Protein AF-A0A7C9DBI2-F1 (afdb_monomer_lite)

Secondary structure (DSSP, 8-state):
--TTSS-PPPHHHHHHHHHHHHHH---HHHHHHHH---HHHHHHHHHHHHHHHHHHHHHHHSSPP-HHHHHHHHHHHHTTT-TT-TT-GGGGS---TT--GGGTT----

pLDDT: mean 76.66, std 17.48, range [33.25, 97.19]

Structure (mmCIF, N/CA/C/O backbone):
data_AF-A0A7C9DBI2-F1
#
_entry.id   AF-A0A7C9DBI2-F1
#
loop_
_atom_site.group_PDB
_atom_site.id
_atom_site.type_symbol
_atom_site.label_atom_id
_atom_site.label_alt_id
_atom_site.label_comp_id
_atom_site.label_asym_id
_atom_site.label_entity_id
_atom_site.label_seq_id
_atom_site.pdbx_PDB_ins_code
_atom_site.Cartn_x
_atom_site.Cartn_y
_atom_site.Cartn_z
_atom_site.occupancy
_atom_site.B_iso_or_equiv
_atom_site.auth_seq_id
_atom_site.auth_comp_id
_atom_site.auth_asym_id
_atom_site.auth_atom_id
_atom_site.pdbx_PDB_model_num
ATOM 1 N N . TYR A 1 1 ? 11.275 9.511 -21.381 1.00 59.81 1 TYR A N 1
ATOM 2 C CA . TYR A 1 1 ? 12.105 8.681 -22.270 1.00 59.81 1 TYR A CA 1
ATOM 3 C C . TYR A 1 1 ? 13.328 8.248 -21.479 1.00 59.81 1 TYR A C 1
ATOM 5 O O . TYR A 1 1 ? 13.733 9.009 -20.608 1.00 59.81 1 TYR A O 1
ATOM 13 N N . ASP A 1 2 ? 13.824 7.028 -21.660 1.00 71.38 2 ASP A N 1
ATOM 14 C CA . ASP A 1 2 ? 15.080 6.604 -21.027 1.00 71.38 2 ASP A CA 1
ATOM 15 C C . ASP A 1 2 ? 16.295 7.225 -21.742 1.00 71.38 2 ASP A C 1
ATOM 17 O O . ASP A 1 2 ? 16.144 7.903 -22.762 1.00 71.38 2 ASP A O 1
ATOM 21 N N . ALA A 1 3 ? 17.499 6.998 -21.209 1.00 66.12 3 ALA A N 1
ATOM 22 C CA . ALA A 1 3 ? 18.751 7.510 -21.776 1.00 66.12 3 ALA A CA 1
ATOM 23 C C . ALA A 1 3 ? 19.034 7.013 -23.213 1.00 66.12 3 ALA A C 1
ATOM 25 O O . ALA A 1 3 ? 19.950 7.511 -23.858 1.00 66.12 3 ALA A O 1
ATOM 26 N N . THR A 1 4 ? 18.245 6.060 -23.727 1.00 74.06 4 THR A N 1
ATOM 27 C CA . THR A 1 4 ? 18.339 5.524 -25.094 1.00 74.06 4 THR A CA 1
ATOM 28 C C . THR A 1 4 ? 17.246 6.054 -26.027 1.00 74.06 4 THR A C 1
ATOM 30 O O . THR A 1 4 ? 17.147 5.624 -27.174 1.00 74.06 4 THR A O 1
ATOM 33 N N . GLY A 1 5 ? 16.401 6.980 -25.560 1.00 62.44 5 GLY A N 1
ATOM 34 C CA . GLY A 1 5 ? 15.318 7.545 -26.364 1.00 62.44 5 GLY A CA 1
ATOM 35 C C . GLY A 1 5 ? 14.108 6.618 -26.525 1.00 62.44 5 GLY A C 1
ATOM 36 O O . GLY A 1 5 ? 13.221 6.914 -27.328 1.00 62.44 5 GLY A O 1
ATOM 37 N N . LYS A 1 6 ? 14.001 5.530 -25.747 1.00 69.69 6 LYS A N 1
ATOM 38 C CA . LYS A 1 6 ? 12.770 4.725 -25.671 1.00 69.69 6 LYS A CA 1
ATOM 39 C C . LYS A 1 6 ? 11.787 5.347 -24.686 1.00 69.69 6 LYS A C 1
ATOM 41 O O . LYS A 1 6 ? 12.175 6.014 -23.722 1.00 69.69 6 LYS A O 1
ATOM 46 N N . ARG A 1 7 ? 10.480 5.159 -24.907 1.00 71.56 7 ARG A N 1
ATOM 47 C CA . ARG A 1 7 ? 9.482 5.548 -23.899 1.00 71.56 7 ARG A CA 1
ATOM 48 C C . ARG A 1 7 ? 9.747 4.724 -22.642 1.00 71.56 7 ARG A C 1
ATOM 50 O O . ARG A 1 7 ? 9.561 3.516 -22.646 1.00 71.56 7 ARG A O 1
ATOM 57 N N . GLY A 1 8 ? 10.208 5.396 -21.591 1.00 76.19 8 GLY A N 1
ATOM 58 C CA . GLY A 1 8 ? 10.388 4.778 -20.284 1.00 76.19 8 GLY A CA 1
ATOM 59 C C . GLY A 1 8 ? 9.048 4.334 -19.695 1.00 76.19 8 GLY A C 1
ATOM 60 O O . GLY A 1 8 ? 7.983 4.734 -20.170 1.00 76.19 8 GLY A O 1
ATOM 61 N N . LEU A 1 9 ? 9.116 3.531 -18.636 1.00 82.31 9 LEU A N 1
ATOM 62 C CA . LEU A 1 9 ? 7.943 3.021 -17.926 1.00 82.31 9 LEU A CA 1
ATOM 63 C C . LEU A 1 9 ? 7.001 4.155 -17.514 1.00 82.31 9 LEU A C 1
ATOM 65 O O . LEU A 1 9 ? 7.413 5.105 -16.838 1.00 82.31 9 LEU A O 1
ATOM 69 N N . THR A 1 10 ? 5.729 4.034 -17.893 1.00 88.06 10 THR A N 1
ATOM 70 C CA . THR A 1 10 ? 4.706 5.010 -17.512 1.00 88.06 10 THR A CA 1
ATOM 71 C C . THR A 1 10 ? 4.430 4.932 -16.005 1.00 88.06 10 THR A C 1
ATOM 73 O O . THR A 1 10 ? 4.556 3.849 -15.424 1.00 88.06 10 THR A O 1
ATOM 76 N N . PRO A 1 11 ? 4.018 6.038 -15.355 1.00 87.81 11 PRO A N 1
ATOM 77 C CA . PRO A 1 11 ? 3.615 6.016 -13.946 1.00 87.81 11 PRO A CA 1
ATOM 78 C C . PRO A 1 11 ? 2.560 4.943 -13.652 1.00 87.81 11 PRO A C 1
ATOM 80 O O . PRO A 1 11 ? 2.702 4.188 -12.698 1.00 87.81 11 PRO A O 1
ATOM 83 N N . LEU A 1 12 ? 1.573 4.793 -14.543 1.00 89.31 12 LEU A N 1
ATOM 84 C CA . LEU A 1 12 ? 0.537 3.768 -14.429 1.00 89.31 12 LEU A CA 1
ATOM 85 C C . LEU A 1 12 ? 1.122 2.348 -14.386 1.00 89.31 12 LEU A C 1
ATOM 87 O O . LEU A 1 12 ? 0.728 1.553 -13.541 1.00 89.31 12 LEU A O 1
ATOM 91 N N . THR A 1 13 ? 2.097 2.034 -15.244 1.00 88.94 13 THR A N 1
ATOM 92 C CA . THR A 1 13 ? 2.722 0.697 -15.266 1.00 88.94 13 THR A CA 1
ATOM 93 C C . THR A 1 13 ? 3.469 0.412 -13.962 1.00 88.94 13 THR A C 1
ATOM 95 O O . THR A 1 13 ? 3.392 -0.695 -13.434 1.00 88.94 13 THR A O 1
ATOM 98 N N . LYS A 1 14 ? 4.140 1.426 -13.400 1.00 90.62 14 LYS A N 1
ATOM 99 C CA . LYS A 1 14 ? 4.827 1.327 -12.102 1.00 90.62 14 LYS A CA 1
ATOM 100 C C . LYS A 1 14 ? 3.845 1.060 -10.958 1.00 90.62 14 LYS A C 1
ATOM 102 O O . LYS A 1 14 ? 4.110 0.206 -10.116 1.00 90.62 14 LYS A O 1
ATOM 107 N N . CYS A 1 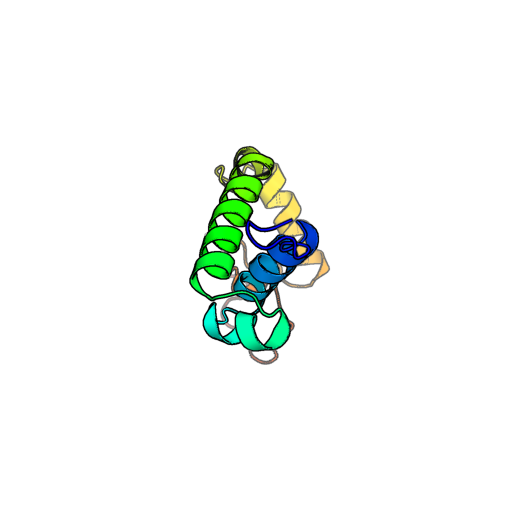15 ? 2.700 1.743 -10.960 1.00 91.94 15 CYS A N 1
ATOM 108 C CA . CYS A 1 15 ? 1.633 1.511 -9.987 1.00 91.94 15 CYS A CA 1
ATOM 109 C C . CYS A 1 15 ? 1.019 0.112 -10.135 1.00 91.94 15 CYS A C 1
ATOM 111 O O . CYS A 1 15 ? 0.854 -0.579 -9.136 1.00 91.94 15 CYS A O 1
ATOM 113 N N . ILE A 1 16 ? 0.739 -0.344 -11.361 1.00 90.06 16 ILE A N 1
ATOM 114 C CA . ILE A 1 16 ? 0.193 -1.690 -11.605 1.00 90.06 16 ILE A CA 1
ATOM 115 C C . ILE A 1 16 ? 1.168 -2.772 -11.122 1.00 90.06 16 ILE A C 1
ATOM 117 O O . ILE A 1 16 ? 0.734 -3.744 -10.506 1.00 90.06 16 ILE A O 1
ATOM 121 N N . ALA A 1 17 ? 2.472 -2.606 -11.365 1.00 90.88 17 ALA A N 1
ATOM 122 C CA . ALA A 1 17 ? 3.494 -3.523 -10.862 1.00 90.88 17 ALA A CA 1
ATOM 123 C C . ALA A 1 17 ? 3.451 -3.625 -9.330 1.00 90.88 17 ALA A C 1
ATOM 125 O O . ALA A 1 17 ? 3.328 -4.724 -8.795 1.00 90.88 17 ALA A O 1
ATOM 126 N N . ALA A 1 18 ? 3.461 -2.481 -8.639 1.00 92.50 18 ALA A N 1
ATOM 127 C CA . ALA A 1 18 ? 3.361 -2.419 -7.183 1.00 92.50 18 ALA A CA 1
ATOM 128 C C . ALA A 1 18 ? 2.081 -3.086 -6.649 1.00 92.50 18 ALA A C 1
ATOM 130 O O . ALA A 1 18 ? 2.153 -3.930 -5.758 1.00 92.50 18 ALA A O 1
ATOM 131 N N .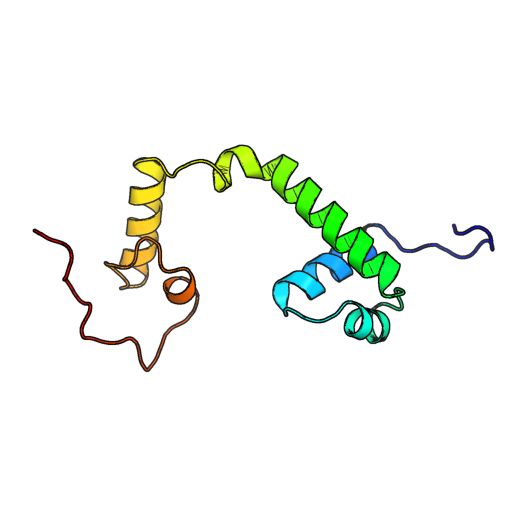 MET A 1 19 ? 0.919 -2.758 -7.223 1.00 91.06 19 MET A N 1
ATOM 132 C CA . MET A 1 19 ? -0.367 -3.326 -6.805 1.00 91.06 19 MET A CA 1
ATOM 133 C C . MET A 1 19 ? -0.409 -4.844 -6.987 1.00 91.06 19 MET A C 1
ATOM 135 O O . MET A 1 19 ? -0.908 -5.545 -6.115 1.00 91.06 19 MET A O 1
ATOM 139 N N . ARG A 1 20 ? 0.136 -5.371 -8.091 1.00 89.69 20 ARG A N 1
ATOM 140 C CA . ARG A 1 20 ? 0.186 -6.821 -8.338 1.00 89.69 20 ARG A CA 1
ATOM 141 C C . ARG A 1 20 ? 1.087 -7.551 -7.347 1.00 89.69 20 ARG A C 1
ATOM 143 O O . ARG A 1 20 ? 0.695 -8.613 -6.874 1.00 89.69 20 ARG A O 1
ATOM 150 N N . MET A 1 21 ? 2.249 -6.982 -7.014 1.00 91.25 21 MET A N 1
ATOM 151 C CA . MET A 1 21 ? 3.130 -7.547 -5.983 1.00 91.25 21 MET A CA 1
ATOM 152 C C . MET A 1 21 ? 2.414 -7.639 -4.633 1.00 91.25 21 MET A C 1
ATOM 154 O O . MET A 1 21 ? 2.478 -8.673 -3.978 1.00 91.25 21 MET A O 1
ATOM 158 N N . LEU A 1 22 ? 1.688 -6.584 -4.251 1.00 90.69 22 LEU A N 1
ATOM 159 C CA . LEU A 1 22 ? 0.967 -6.525 -2.978 1.00 90.69 22 LEU A CA 1
ATOM 160 C C . LEU A 1 22 ? -0.268 -7.436 -2.946 1.00 90.69 22 LEU A C 1
ATOM 162 O O . LEU A 1 22 ? -0.490 -8.115 -1.952 1.00 90.69 22 LEU A O 1
ATOM 166 N N . ALA A 1 23 ? -1.061 -7.469 -4.020 1.00 88.56 23 ALA A N 1
ATOM 167 C CA . ALA A 1 23 ? -2.314 -8.223 -4.063 1.00 88.56 23 ALA A CA 1
ATOM 168 C C . ALA A 1 23 ? -2.102 -9.741 -4.097 1.00 88.56 23 ALA A C 1
ATOM 170 O O . ALA A 1 23 ? -2.885 -10.483 -3.512 1.00 88.56 23 ALA A O 1
ATOM 171 N N . TYR A 1 24 ? -1.060 -10.202 -4.793 1.00 85.06 24 TYR A N 1
ATOM 172 C CA . TYR A 1 24 ? -0.825 -11.633 -5.000 1.00 85.06 24 TYR A CA 1
ATOM 173 C C . TYR A 1 24 ? 0.337 -12.191 -4.177 1.00 85.06 24 TYR A C 1
ATOM 175 O O . TYR A 1 24 ? 0.594 -13.389 -4.238 1.00 85.06 24 TYR A O 1
ATOM 183 N N . GLY A 1 25 ? 1.069 -11.345 -3.442 1.00 84.00 25 GLY A N 1
ATOM 184 C CA . GLY A 1 25 ? 2.263 -11.765 -2.702 1.00 84.00 25 GLY A CA 1
ATOM 185 C C . GLY A 1 25 ? 3.370 -12.328 -3.603 1.00 84.00 25 GLY A C 1
ATOM 186 O O . GLY A 1 25 ? 4.184 -13.131 -3.154 1.00 84.00 25 GLY A O 1
ATOM 187 N N . ILE A 1 26 ? 3.380 -11.950 -4.885 1.00 81.19 26 ILE A N 1
ATOM 188 C CA . ILE A 1 26 ? 4.329 -12.466 -5.878 1.00 81.19 26 ILE A CA 1
ATOM 189 C C . ILE A 1 26 ? 5.665 -11.729 -5.813 1.00 81.19 26 ILE A C 1
ATOM 191 O O . ILE A 1 26 ? 5.736 -10.539 -5.487 1.00 81.19 26 ILE A O 1
ATOM 195 N N . THR A 1 27 ? 6.739 -12.432 -6.169 1.00 79.56 27 THR A N 1
ATOM 196 C CA . THR A 1 27 ? 8.070 -11.832 -6.256 1.00 79.56 27 THR A CA 1
ATOM 197 C C . THR A 1 27 ? 8.142 -10.839 -7.415 1.00 79.56 27 THR A C 1
ATOM 199 O O . THR A 1 27 ? 7.396 -10.914 -8.393 1.00 79.56 27 THR A O 1
ATOM 202 N N . ALA A 1 28 ? 9.073 -9.891 -7.308 1.00 78.19 28 ALA A N 1
ATOM 203 C CA . ALA A 1 28 ? 9.307 -8.893 -8.346 1.00 78.19 28 ALA A CA 1
ATOM 204 C C . ALA A 1 28 ? 9.721 -9.531 -9.688 1.00 78.19 28 ALA A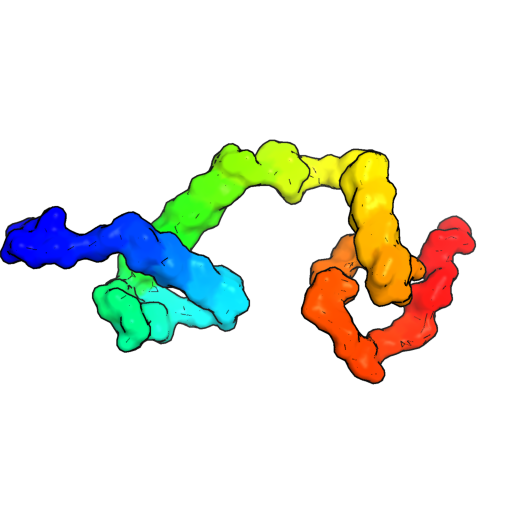 C 1
ATOM 206 O O . ALA A 1 28 ? 9.402 -8.987 -10.741 1.00 78.19 28 ALA A O 1
ATOM 207 N N . ASP A 1 29 ? 10.370 -10.699 -9.642 1.00 73.56 29 ASP A N 1
ATOM 208 C CA . ASP A 1 29 ? 10.789 -11.462 -10.822 1.00 73.56 29 ASP A CA 1
ATOM 209 C C . ASP A 1 29 ? 9.585 -11.955 -11.636 1.00 73.56 29 ASP A C 1
ATOM 211 O O . ASP A 1 29 ? 9.571 -11.838 -12.858 1.00 73.56 29 ASP A O 1
ATOM 215 N N . CYS A 1 30 ? 8.511 -12.397 -10.970 1.00 72.31 30 CYS A N 1
ATOM 216 C CA . CYS A 1 30 ? 7.270 -12.787 -11.644 1.00 72.31 30 CYS A CA 1
ATOM 217 C C . CYS A 1 30 ? 6.554 -11.598 -12.304 1.00 72.31 30 CYS A C 1
ATOM 219 O O . CYS A 1 30 ? 5.733 -11.790 -13.194 1.00 72.31 30 CYS A O 1
ATOM 221 N N . VAL A 1 31 ? 6.826 -10.362 -11.876 1.00 71.44 31 VAL A N 1
ATOM 222 C CA . VAL A 1 31 ? 6.218 -9.155 -12.461 1.00 71.44 31 VAL A CA 1
ATOM 223 C C . VAL A 1 31 ? 6.915 -8.743 -13.759 1.00 71.44 31 VAL A C 1
ATOM 225 O O . VAL A 1 31 ? 6.254 -8.183 -14.645 1.00 71.44 31 VAL A O 1
ATOM 228 N N . ASP A 1 32 ? 8.207 -9.054 -13.902 1.00 68.19 32 ASP A N 1
ATOM 229 C CA . ASP A 1 32 ? 8.980 -8.776 -15.118 1.00 68.19 32 ASP A CA 1
ATOM 230 C C . ASP A 1 32 ? 8.398 -9.509 -16.334 1.00 68.19 32 ASP A C 1
ATOM 232 O O . ASP A 1 32 ? 8.237 -8.913 -17.399 1.00 68.19 32 ASP A O 1
ATOM 236 N N . GLU A 1 33 ? 7.943 -10.753 -16.156 1.00 68.50 33 GLU A N 1
ATOM 237 C CA . GLU A 1 33 ? 7.358 -11.556 -17.239 1.00 68.50 33 GLU A CA 1
ATOM 238 C C . GLU A 1 33 ? 6.092 -10.924 -17.851 1.00 68.50 33 GLU A C 1
ATOM 240 O O . GLU A 1 33 ? 5.874 -11.015 -19.061 1.00 68.50 33 GLU A O 1
ATOM 245 N N . TYR A 1 34 ? 5.278 -10.222 -17.051 1.00 70.88 34 TYR A N 1
ATOM 246 C CA . TYR A 1 34 ? 4.016 -9.626 -17.515 1.00 70.88 34 TYR A CA 1
ATOM 247 C C . TYR A 1 34 ? 4.137 -8.161 -17.934 1.00 70.88 34 TYR A C 1
ATOM 249 O O . TYR A 1 34 ? 3.442 -7.722 -18.852 1.00 70.88 34 TYR A O 1
ATOM 257 N N . LEU A 1 35 ? 4.951 -7.374 -17.225 1.00 78.75 35 LEU A N 1
ATOM 258 C CA . LEU A 1 35 ? 5.031 -5.920 -17.407 1.00 78.75 35 LEU A CA 1
ATOM 259 C C . LEU A 1 35 ? 6.353 -5.462 -18.033 1.00 78.75 35 LEU A C 1
ATOM 261 O O . LEU A 1 35 ? 6.478 -4.274 -18.336 1.00 78.75 35 LEU A O 1
ATOM 265 N N . LYS A 1 36 ? 7.305 -6.383 -18.258 1.00 83.00 36 LYS A N 1
ATOM 266 C CA . LYS A 1 36 ? 8.664 -6.103 -18.752 1.00 83.00 36 LYS A CA 1
ATOM 267 C C . LYS A 1 36 ? 9.345 -5.021 -17.911 1.00 83.00 36 LYS A C 1
ATOM 269 O O . LYS A 1 36 ? 9.832 -4.011 -18.428 1.00 83.00 36 LYS A O 1
ATOM 274 N N . ILE A 1 37 ? 9.278 -5.203 -16.595 1.00 85.00 37 ILE A N 1
ATOM 275 C CA . ILE A 1 37 ? 9.899 -4.356 -15.581 1.00 85.00 37 ILE A CA 1
ATOM 276 C C . ILE A 1 37 ? 10.919 -5.199 -14.835 1.00 85.00 37 ILE A C 1
ATOM 278 O O . ILE A 1 37 ? 10.542 -6.110 -14.107 1.00 85.00 37 ILE A O 1
ATOM 282 N N . GLY A 1 38 ? 12.190 -4.801 -14.906 1.00 87.44 38 GLY A N 1
ATOM 283 C CA . GLY A 1 38 ? 13.235 -5.459 -14.132 1.00 87.44 38 GLY A CA 1
ATOM 284 C C . GLY A 1 38 ? 12.912 -5.457 -12.635 1.00 87.44 38 GLY A C 1
ATOM 285 O O . GLY A 1 38 ? 12.474 -4.442 -12.081 1.00 87.44 38 GLY A O 1
ATOM 286 N N . ALA A 1 39 ? 13.165 -6.585 -11.977 1.00 86.75 39 ALA A N 1
ATOM 287 C CA . ALA A 1 39 ? 12.777 -6.847 -10.593 1.00 86.75 39 ALA A CA 1
ATOM 288 C C . ALA A 1 39 ? 13.182 -5.742 -9.600 1.00 86.75 39 ALA A C 1
ATOM 290 O O . ALA A 1 39 ? 12.388 -5.338 -8.749 1.00 86.75 39 ALA A O 1
ATOM 291 N N . SER A 1 40 ? 14.383 -5.172 -9.750 1.00 88.94 40 SER A N 1
ATOM 292 C CA . SER A 1 40 ? 14.852 -4.049 -8.924 1.00 88.94 40 SER A CA 1
ATOM 293 C C . SER A 1 40 ? 13.954 -2.813 -9.049 1.00 88.94 40 SER A C 1
ATOM 295 O O . SER A 1 40 ? 13.624 -2.174 -8.052 1.00 88.94 40 SER A O 1
ATOM 297 N N . THR A 1 41 ? 13.495 -2.508 -10.265 1.00 89.00 41 THR A N 1
ATOM 298 C CA . THR A 1 41 ? 12.589 -1.387 -10.534 1.00 89.00 41 THR A CA 1
ATOM 299 C C . THR A 1 41 ? 11.180 -1.683 -10.030 1.00 89.00 41 THR A C 1
ATOM 301 O O . THR A 1 41 ? 10.555 -0.789 -9.463 1.00 89.00 41 THR A O 1
ATOM 304 N N . ALA A 1 42 ? 10.679 -2.914 -10.180 1.00 89.81 42 ALA A N 1
ATOM 305 C CA . ALA A 1 42 ? 9.381 -3.312 -9.626 1.00 89.81 42 ALA A CA 1
ATOM 306 C C . ALA A 1 42 ? 9.366 -3.175 -8.095 1.00 89.81 42 ALA A C 1
ATOM 308 O O . ALA A 1 42 ? 8.450 -2.573 -7.534 1.00 89.81 42 ALA A O 1
ATOM 309 N N . HIS A 1 43 ? 10.427 -3.632 -7.428 1.00 90.88 43 HIS A N 1
ATOM 310 C CA . HIS A 1 43 ? 10.567 -3.529 -5.979 1.00 90.88 43 HIS A CA 1
ATOM 311 C C . HIS A 1 43 ? 10.670 -2.070 -5.498 1.00 90.88 43 HIS A C 1
ATOM 313 O O . HIS A 1 43 ? 10.018 -1.684 -4.528 1.00 90.88 43 HIS A O 1
ATOM 319 N N . GLU A 1 44 ? 11.431 -1.231 -6.206 1.00 92.62 44 GLU A N 1
ATOM 320 C CA . GLU A 1 44 ? 11.497 0.217 -5.962 1.00 92.62 44 GLU A CA 1
ATOM 321 C C . GLU A 1 44 ? 10.117 0.884 -6.123 1.00 92.62 44 GLU A C 1
ATOM 323 O O . GLU A 1 44 ? 9.719 1.719 -5.307 1.00 92.62 44 GLU A O 1
ATOM 328 N N . CYS A 1 45 ? 9.363 0.504 -7.160 1.00 92.12 45 CYS A N 1
ATOM 329 C CA . CYS A 1 45 ? 8.012 1.013 -7.396 1.00 92.12 45 CYS A CA 1
ATOM 330 C C . CYS A 1 45 ? 7.055 0.594 -6.279 1.00 92.12 45 CYS A C 1
ATOM 332 O O . CYS A 1 45 ? 6.300 1.435 -5.799 1.00 92.12 45 CYS A O 1
ATOM 334 N N . MET A 1 46 ? 7.122 -0.662 -5.828 1.00 94.00 46 MET A N 1
ATOM 335 C CA . MET A 1 46 ? 6.339 -1.154 -4.695 1.00 94.00 46 MET A CA 1
ATOM 336 C C . MET A 1 46 ? 6.639 -0.364 -3.420 1.00 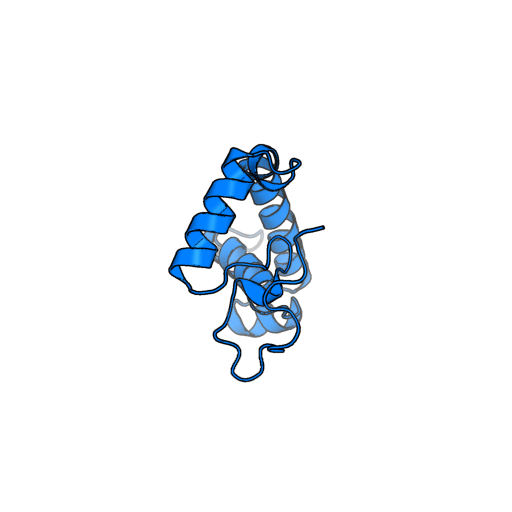94.00 46 MET A C 1
ATOM 338 O O . MET A 1 46 ? 5.711 0.116 -2.776 1.00 94.00 46 MET A O 1
ATOM 342 N N . LYS A 1 47 ? 7.917 -0.149 -3.087 1.00 95.12 47 LYS A N 1
ATOM 343 C CA . LYS A 1 47 ? 8.309 0.655 -1.918 1.00 95.12 47 LYS A CA 1
ATOM 344 C C . LYS A 1 47 ? 7.741 2.070 -1.979 1.00 95.12 47 LYS A C 1
ATOM 346 O O . LYS A 1 47 ? 7.110 2.515 -1.025 1.00 95.12 47 LYS A O 1
ATOM 351 N N . LYS A 1 48 ? 7.929 2.764 -3.106 1.00 95.69 48 LYS A N 1
ATOM 352 C CA . LYS A 1 48 ? 7.415 4.131 -3.299 1.00 95.69 48 LYS A CA 1
ATOM 353 C C . LYS A 1 48 ? 5.894 4.187 -3.242 1.00 95.69 48 LYS A C 1
ATOM 355 O O . LYS A 1 48 ? 5.347 5.121 -2.670 1.00 95.69 48 LYS A O 1
ATOM 360 N N . PHE A 1 49 ? 5.225 3.181 -3.797 1.00 94.75 49 PHE A N 1
ATOM 361 C CA . PHE A 1 49 ? 3.777 3.063 -3.723 1.00 94.75 49 PHE A CA 1
ATOM 362 C C . PHE A 1 49 ? 3.303 2.907 -2.273 1.00 94.75 49 PHE A C 1
ATOM 364 O O . PHE A 1 49 ? 2.439 3.664 -1.845 1.00 94.75 49 PHE A O 1
ATOM 371 N N . CYS A 1 50 ? 3.904 2.004 -1.490 1.00 95.19 50 CYS A N 1
ATOM 372 C CA . CYS A 1 50 ? 3.564 1.843 -0.074 1.00 95.19 50 CYS A CA 1
ATOM 373 C C . CYS A 1 50 ? 3.801 3.126 0.729 1.00 95.19 50 CYS A C 1
ATOM 375 O O . CYS A 1 50 ? 2.949 3.499 1.527 1.00 95.19 50 CYS A O 1
ATOM 377 N N . LEU A 1 51 ? 4.921 3.819 0.501 1.00 96.88 51 LEU A N 1
ATOM 378 C CA . LEU A 1 51 ? 5.202 5.095 1.165 1.00 96.88 51 LEU A CA 1
ATOM 379 C C . LEU A 1 51 ? 4.144 6.151 0.836 1.00 96.88 51 LEU A C 1
ATOM 381 O O . LEU A 1 51 ? 3.655 6.801 1.750 1.00 96.88 51 LEU A O 1
ATOM 385 N N . ALA A 1 52 ? 3.734 6.266 -0.430 1.00 96.12 52 ALA A N 1
ATOM 386 C CA . ALA A 1 52 ? 2.671 7.188 -0.826 1.00 96.12 52 ALA A CA 1
ATOM 387 C C . ALA A 1 52 ? 1.315 6.824 -0.191 1.00 96.12 52 ALA A C 1
ATOM 389 O O . ALA A 1 52 ? 0.573 7.704 0.229 1.00 96.12 52 ALA A O 1
ATOM 390 N N . ILE A 1 53 ? 0.990 5.531 -0.077 1.00 95.62 53 ILE A N 1
ATOM 391 C CA . ILE A 1 53 ? -0.224 5.076 0.621 1.00 95.62 53 ILE A CA 1
ATOM 392 C C . ILE A 1 53 ? -0.162 5.422 2.112 1.00 95.62 53 ILE A C 1
ATOM 394 O O . ILE A 1 53 ? -1.151 5.897 2.661 1.00 95.62 53 ILE A O 1
ATOM 398 N N . ILE A 1 54 ? 0.986 5.225 2.762 1.00 95.94 54 ILE A N 1
ATOM 399 C CA . ILE A 1 54 ? 1.185 5.599 4.169 1.00 95.94 54 ILE A CA 1
ATOM 400 C C . ILE A 1 54 ? 1.094 7.117 4.345 1.00 95.94 54 ILE A C 1
ATOM 402 O O . ILE A 1 54 ? 0.501 7.575 5.310 1.00 95.94 54 ILE A O 1
ATOM 406 N N . GLU A 1 55 ? 1.638 7.903 3.424 1.00 97.12 55 GLU A N 1
ATOM 407 C CA . GLU A 1 55 ? 1.545 9.364 3.474 1.00 97.12 55 GLU A CA 1
ATOM 408 C C . GLU A 1 55 ? 0.091 9.846 3.364 1.00 97.12 55 GLU A C 1
ATOM 410 O O . GLU A 1 55 ? -0.324 10.720 4.116 1.00 97.12 55 GLU A O 1
ATOM 415 N N . VAL A 1 56 ? -0.701 9.248 2.469 1.00 97.19 56 VAL A N 1
ATOM 416 C CA . VAL A 1 56 ? -2.092 9.667 2.229 1.00 97.19 56 VAL A CA 1
ATOM 417 C C . VAL A 1 56 ? -3.057 9.137 3.293 1.00 97.19 56 VAL A C 1
ATOM 419 O O . VAL A 1 56 ? -3.972 9.847 3.698 1.00 97.19 56 VAL A O 1
ATOM 422 N N . PHE A 1 57 ? -2.885 7.890 3.731 1.00 95.12 57 PHE A N 1
ATOM 423 C CA . PHE A 1 57 ? -3.862 7.184 4.570 1.00 95.12 57 PHE A CA 1
ATOM 424 C C . PHE A 1 57 ? -3.338 6.841 5.968 1.00 95.12 57 PHE A C 1
ATOM 426 O O . PHE A 1 57 ? -4.098 6.380 6.817 1.00 95.12 57 PHE A O 1
ATOM 433 N N . GLY A 1 58 ? -2.048 7.033 6.238 1.00 95.25 58 GLY A N 1
ATOM 434 C CA . GLY A 1 58 ? -1.413 6.576 7.472 1.00 95.25 58 GLY A CA 1
ATOM 435 C C . GLY A 1 58 ? -1.991 7.219 8.725 1.00 95.25 58 GLY A C 1
ATOM 436 O O . GLY A 1 58 ? -2.186 6.523 9.718 1.00 95.25 58 GLY A O 1
ATOM 437 N N . GLU A 1 59 ? -2.338 8.506 8.676 1.00 94.00 59 GLU A N 1
ATOM 438 C CA . GLU A 1 59 ? -2.952 9.190 9.821 1.00 94.00 59 GLU A CA 1
ATOM 439 C C . GLU A 1 59 ? -4.289 8.559 10.231 1.00 94.00 59 GLU A C 1
ATOM 441 O O . GLU A 1 59 ? -4.579 8.431 11.420 1.00 94.00 59 GLU A O 1
ATOM 446 N N . GLU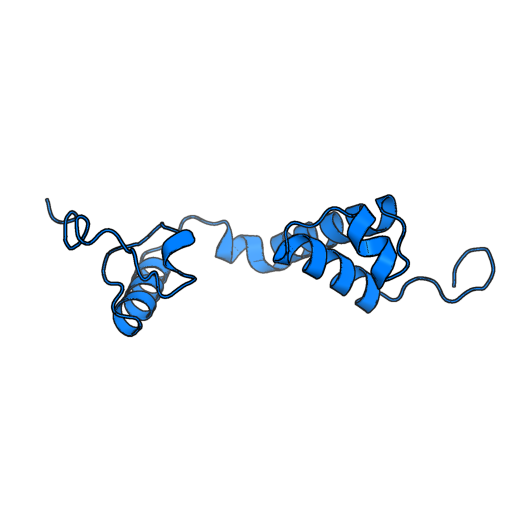 A 1 60 ? -5.091 8.118 9.260 1.00 91.25 60 GLU A N 1
ATOM 447 C CA . GLU A 1 60 ? -6.401 7.521 9.517 1.00 91.25 60 GLU A CA 1
ATOM 448 C C . GLU A 1 60 ? -6.315 6.025 9.845 1.00 91.25 60 GLU A C 1
ATOM 450 O O . GLU A 1 60 ? -7.013 5.564 10.749 1.00 91.25 60 GLU A O 1
ATOM 455 N N . TYR A 1 61 ? -5.469 5.269 9.139 1.00 89.75 61 TYR A N 1
ATOM 456 C CA . TYR A 1 61 ? -5.474 3.801 9.187 1.00 89.75 61 TYR A CA 1
ATOM 457 C C . TYR A 1 61 ? -4.347 3.184 10.027 1.00 89.75 61 TYR A C 1
ATOM 459 O O . TYR A 1 61 ? -4.460 2.019 10.403 1.00 89.75 61 TYR A O 1
ATOM 467 N N . LEU A 1 62 ? -3.275 3.923 10.347 1.00 91.06 62 LEU A N 1
ATOM 468 C CA . LEU A 1 62 ? -2.208 3.445 11.247 1.00 91.06 62 LEU A CA 1
ATOM 469 C C . LEU A 1 62 ? -2.361 3.948 12.688 1.00 91.06 62 LEU A C 1
ATOM 471 O O . LEU A 1 62 ? -1.621 3.512 13.573 1.00 91.06 62 LEU A O 1
ATOM 475 N N . ARG A 1 63 ? -3.315 4.845 12.957 1.00 92.25 63 ARG A N 1
ATOM 476 C CA . ARG A 1 63 ? -3.667 5.227 14.329 1.00 92.25 63 ARG A CA 1
ATOM 477 C C . ARG A 1 63 ? -4.385 4.087 15.052 1.00 92.25 63 ARG A C 1
ATOM 479 O O . ARG A 1 63 ? -4.969 3.191 14.446 1.00 92.25 63 ARG A O 1
ATOM 486 N N . LYS A 1 64 ? -4.416 4.170 16.383 1.00 89.38 64 LYS A N 1
ATOM 487 C CA . LYS A 1 64 ? -5.280 3.302 17.188 1.00 89.38 64 LYS A CA 1
ATOM 488 C C . LYS A 1 64 ? -6.755 3.550 16.798 1.00 89.38 64 LYS A C 1
ATOM 490 O O . LYS A 1 64 ? -7.153 4.721 16.734 1.00 89.38 64 LYS A O 1
ATOM 495 N N . PRO A 1 65 ? -7.562 2.497 16.562 1.00 87.38 65 PRO A N 1
ATOM 496 C CA . PRO A 1 65 ? -8.995 2.647 16.330 1.00 87.38 65 PRO A CA 1
ATOM 497 C C . PRO A 1 65 ? -9.669 3.378 17.495 1.00 87.38 65 PRO A C 1
ATOM 499 O O . PRO A 1 65 ? -9.339 3.140 18.661 1.00 87.38 65 PRO A O 1
ATOM 502 N N . ASN A 1 66 ? -10.598 4.271 17.174 1.00 89.75 66 ASN A N 1
ATOM 503 C CA . ASN A 1 66 ? -11.476 4.924 18.138 1.00 89.75 66 ASN A CA 1
ATOM 504 C C . ASN A 1 66 ? -12.842 4.214 18.161 1.00 89.75 66 ASN A C 1
ATOM 506 O O . ASN A 1 66 ? -13.081 3.288 17.388 1.00 89.75 66 ASN A O 1
ATOM 510 N N . GLN A 1 67 ? -13.746 4.652 19.039 1.00 91.19 67 GLN A N 1
ATOM 511 C CA . GLN A 1 67 ? -15.053 4.009 19.176 1.00 91.19 67 GLN A CA 1
ATOM 512 C C . GLN A 1 67 ? -15.866 4.033 17.872 1.00 91.19 67 GLN A C 1
ATOM 514 O O . GLN A 1 67 ? -16.469 3.029 17.523 1.00 91.19 67 GLN A O 1
ATOM 519 N N . ALA A 1 68 ? -15.811 5.121 17.098 1.00 92.12 68 ALA A N 1
ATOM 520 C CA . ALA A 1 68 ? -16.531 5.212 15.830 1.00 92.12 68 ALA A CA 1
ATOM 521 C C . ALA A 1 68 ? -15.997 4.224 14.778 1.00 92.12 68 ALA A C 1
ATOM 523 O O . ALA A 1 68 ? -16.779 3.660 14.014 1.00 92.12 68 ALA A O 1
ATOM 524 N N . ASP A 1 69 ? -14.682 3.971 14.743 1.00 89.38 69 ASP A N 1
ATOM 525 C CA . ASP A 1 69 ? -14.115 2.935 13.869 1.00 89.38 69 ASP A CA 1
ATOM 526 C C . ASP A 1 69 ? -14.593 1.545 14.278 1.00 89.38 69 ASP A C 1
ATOM 528 O O . ASP A 1 69 ? -14.935 0.733 13.422 1.00 89.38 69 ASP A O 1
ATOM 532 N N . VAL A 1 70 ? -14.612 1.284 15.587 1.00 86.62 70 VAL A N 1
ATOM 533 C CA . VAL A 1 70 ? -15.064 0.019 16.170 1.00 86.62 70 VAL A CA 1
ATOM 534 C C . VAL A 1 70 ? -16.538 -0.212 15.842 1.00 86.62 70 VAL A C 1
ATOM 536 O O . VAL A 1 70 ? -16.873 -1.262 15.299 1.00 86.62 70 VAL A O 1
ATOM 539 N N . ASP A 1 71 ? -17.392 0.782 16.072 1.00 89.12 71 ASP A N 1
ATOM 540 C CA . ASP A 1 71 ? -18.827 0.716 15.786 1.00 89.12 71 ASP A CA 1
ATOM 541 C C . ASP A 1 71 ? -19.083 0.505 14.287 1.00 89.12 71 ASP A C 1
ATOM 543 O O . ASP A 1 71 ? -19.874 -0.355 13.897 1.00 89.12 71 ASP A O 1
ATOM 547 N N . ARG A 1 72 ? -18.351 1.225 13.424 1.00 88.06 72 ARG A N 1
ATOM 548 C CA . ARG A 1 72 ? -18.423 1.049 11.966 1.00 88.06 72 ARG A CA 1
ATOM 549 C C . ARG A 1 72 ? -18.023 -0.366 11.552 1.00 88.06 72 ARG A C 1
ATOM 551 O O . ARG A 1 72 ? -18.686 -0.968 10.708 1.00 88.06 72 ARG A O 1
ATOM 558 N N . LEU A 1 73 ? -16.931 -0.894 12.106 1.00 83.94 73 LEU A N 1
ATOM 559 C CA . LEU A 1 73 ? -16.465 -2.249 11.807 1.00 83.94 73 LEU A CA 1
ATOM 560 C C . LEU A 1 73 ? -17.474 -3.302 12.280 1.00 83.94 73 LEU A C 1
ATOM 562 O O . LEU A 1 73 ? -17.738 -4.246 11.536 1.00 83.94 73 LEU A O 1
ATOM 566 N N . LEU A 1 74 ? -18.075 -3.115 13.457 1.00 82.44 74 LEU A N 1
ATOM 567 C CA . LEU A 1 74 ? -19.120 -3.995 13.984 1.00 82.44 74 LEU A CA 1
ATOM 568 C C . LEU A 1 74 ? -20.364 -3.997 13.105 1.00 82.44 74 LEU A C 1
ATOM 570 O O . LEU A 1 74 ? -20.847 -5.070 12.762 1.00 82.44 74 LEU A O 1
ATOM 574 N N . GLN A 1 75 ? -20.831 -2.826 12.672 1.00 86.00 75 GLN A N 1
ATOM 575 C CA . GLN A 1 75 ? -21.999 -2.721 11.800 1.00 86.00 75 GLN A CA 1
ATOM 576 C C . GLN A 1 75 ? -21.776 -3.442 10.463 1.00 86.00 75 GLN A C 1
ATOM 578 O O . GLN A 1 75 ? -22.654 -4.154 9.976 1.00 86.00 75 GLN A O 1
ATOM 583 N N . VAL A 1 76 ? -20.588 -3.288 9.865 1.00 83.75 76 VAL A N 1
ATOM 584 C CA . VAL A 1 76 ? -20.227 -3.999 8.627 1.00 83.75 76 VAL A CA 1
ATOM 585 C C . VAL A 1 76 ? -20.149 -5.507 8.858 1.00 83.75 76 VAL A C 1
ATOM 587 O O . VAL A 1 76 ? -20.545 -6.274 7.981 1.00 83.75 76 VAL A O 1
ATOM 590 N N . ALA A 1 77 ? -19.628 -5.940 10.005 1.00 78.38 77 ALA A N 1
ATOM 591 C CA . ALA A 1 77 ? -19.520 -7.352 10.341 1.00 78.38 77 ALA A CA 1
ATOM 592 C C . ALA A 1 77 ? -20.899 -7.981 10.600 1.00 78.38 77 ALA A C 1
ATOM 594 O O . ALA A 1 77 ? -21.180 -9.057 10.082 1.00 78.38 77 ALA A O 1
ATOM 595 N N . GLU A 1 78 ? -21.783 -7.294 11.321 1.00 82.25 78 GLU A N 1
ATOM 596 C CA . GLU A 1 78 ? -23.162 -7.723 11.580 1.00 82.25 78 GLU A CA 1
ATOM 597 C C . GLU A 1 78 ? -23.978 -7.819 10.287 1.00 82.25 78 GLU A C 1
ATOM 599 O O . GLU A 1 78 ? -24.639 -8.826 10.059 1.00 82.25 78 GLU A O 1
ATOM 604 N N . ALA A 1 79 ? -23.839 -6.849 9.375 1.00 81.81 79 ALA A N 1
ATOM 605 C CA . ALA A 1 79 ? -24.461 -6.908 8.048 1.00 81.81 79 ALA A CA 1
ATOM 606 C C . ALA A 1 79 ? -23.986 -8.100 7.192 1.00 81.81 79 ALA A C 1
ATOM 608 O O . ALA A 1 79 ? -24.589 -8.401 6.163 1.00 81.81 79 ALA A O 1
ATOM 609 N N . ARG A 1 80 ? -22.890 -8.753 7.591 1.00 79.88 80 ARG A N 1
ATOM 610 C CA . ARG A 1 80 ? -22.337 -9.958 6.963 1.00 79.88 80 ARG A CA 1
ATOM 611 C C . ARG 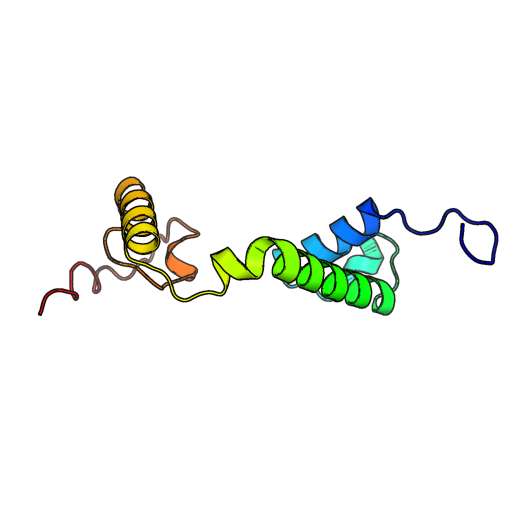A 1 80 ? -22.543 -11.218 7.819 1.00 79.88 80 ARG A C 1
ATOM 613 O O . ARG A 1 80 ? -21.920 -12.228 7.519 1.00 79.88 80 ARG A O 1
ATOM 620 N N . ASP A 1 81 ? -23.350 -11.159 8.883 1.00 76.44 81 ASP A N 1
ATOM 621 C CA . ASP A 1 81 ? -23.559 -12.234 9.871 1.00 76.44 81 ASP A CA 1
ATOM 622 C C . ASP A 1 81 ? -22.287 -12.665 10.651 1.00 76.44 81 ASP A C 1
ATOM 624 O O . ASP A 1 81 ? -22.204 -13.772 11.190 1.00 76.44 81 ASP A O 1
ATOM 628 N N . PHE A 1 82 ? -21.291 -11.777 10.770 1.00 66.62 82 PHE A N 1
ATOM 629 C CA . PHE A 1 82 ? -20.014 -11.988 11.476 1.00 66.62 82 PHE A CA 1
ATOM 630 C C . PHE A 1 82 ? -19.890 -11.156 12.771 1.00 66.62 82 PHE A C 1
ATOM 632 O O . PHE A 1 82 ? -18.876 -10.506 13.034 1.00 66.62 82 PHE A O 1
ATOM 639 N N . SER A 1 83 ? -20.914 -11.179 13.625 1.00 57.47 83 SER A N 1
ATOM 640 C CA . SER A 1 83 ? -20.931 -10.476 14.917 1.00 57.47 83 SER A CA 1
ATOM 641 C C . SER A 1 83 ? -19.994 -11.141 15.949 1.00 57.47 83 SER A C 1
ATOM 643 O O . SER A 1 83 ? -20.427 -11.974 16.747 1.00 57.47 83 SER A O 1
ATOM 645 N N . GLY A 1 84 ? -18.695 -10.825 15.924 1.00 60.84 84 GLY A N 1
ATOM 646 C CA . GLY A 1 84 ? -17.761 -11.293 16.964 1.00 60.84 84 GLY A CA 1
ATOM 647 C C . GLY A 1 84 ? -16.259 -11.204 16.679 1.00 60.84 84 GLY A C 1
ATOM 648 O O . GLY A 1 84 ? -15.474 -11.627 17.519 1.00 60.84 84 GLY A O 1
ATOM 649 N N . MET A 1 85 ? -15.825 -10.687 15.526 1.00 61.38 85 MET A N 1
ATOM 650 C CA . MET A 1 85 ? -14.419 -10.789 15.096 1.00 61.38 85 MET A CA 1
ATOM 651 C C . MET A 1 85 ? -13.779 -9.424 14.815 1.00 61.38 85 MET A C 1
ATOM 653 O O . MET A 1 85 ? -13.246 -9.171 13.736 1.00 61.38 85 MET A O 1
ATOM 657 N N . LEU A 1 86 ? -13.802 -8.530 15.804 1.00 61.53 86 LEU A N 1
ATOM 658 C CA . LEU A 1 86 ? -12.935 -7.349 15.790 1.00 61.53 86 LEU A CA 1
ATOM 659 C C . LEU A 1 86 ? -11.473 -7.798 15.921 1.00 61.53 86 LEU A C 1
ATOM 661 O O . LEU A 1 86 ? -11.092 -8.399 16.920 1.00 61.53 86 LEU A O 1
ATOM 665 N N . GLY A 1 87 ? -10.653 -7.502 14.912 1.00 59.44 87 GLY A N 1
ATOM 666 C CA . GLY A 1 87 ? -9.206 -7.756 14.945 1.00 59.44 87 GLY A CA 1
ATOM 667 C C . GLY A 1 87 ? -8.728 -9.025 14.233 1.00 59.44 87 GLY A C 1
ATOM 668 O O . GLY A 1 87 ? -7.522 -9.230 14.134 1.00 59.44 87 GLY A O 1
ATOM 669 N N . CYS A 1 88 ? -9.623 -9.842 13.674 1.00 62.91 88 CYS A N 1
ATOM 670 C CA . CYS A 1 88 ? -9.236 -10.941 12.789 1.00 62.91 88 CYS A CA 1
ATOM 671 C C . CYS A 1 88 ? -9.244 -10.463 11.327 1.00 62.91 88 CYS A C 1
ATOM 673 O O . CYS A 1 88 ? -10.304 -10.359 10.710 1.00 62.91 88 CYS A O 1
ATOM 675 N N . ILE A 1 89 ? -8.061 -10.182 10.763 1.00 58.31 89 ILE A N 1
ATOM 676 C CA . ILE A 1 89 ? -7.901 -9.838 9.333 1.00 58.31 89 ILE A CA 1
ATOM 677 C C . ILE A 1 89 ? -8.492 -10.937 8.435 1.00 58.31 89 ILE A C 1
ATOM 679 O O . ILE A 1 89 ? -9.180 -10.636 7.459 1.00 58.31 89 ILE A O 1
ATOM 683 N N . ASP A 1 90 ? -8.305 -12.203 8.814 1.00 54.19 90 ASP A N 1
ATOM 684 C CA . ASP A 1 90 ? -8.774 -13.367 8.052 1.00 54.19 90 ASP A CA 1
ATOM 685 C C . ASP A 1 90 ? -10.306 -13.501 8.030 1.00 54.19 90 ASP A C 1
ATOM 687 O O . ASP A 1 90 ? -10.874 -14.150 7.153 1.00 54.19 90 ASP A O 1
ATOM 691 N N . CYS A 1 91 ? -10.993 -12.843 8.963 1.00 54.06 91 CYS A N 1
ATOM 692 C CA . CYS A 1 91 ? -12.437 -12.924 9.136 1.00 54.06 91 CYS A CA 1
ATOM 693 C C . CYS A 1 91 ? -13.190 -11.842 8.343 1.00 54.06 91 CYS A C 1
ATOM 695 O O . CYS A 1 91 ? -14.417 -11.843 8.286 1.00 54.06 91 CYS A O 1
ATOM 697 N N . MET A 1 92 ? -12.465 -10.919 7.701 1.00 53.31 92 MET A N 1
ATOM 698 C CA . MET A 1 92 ? -13.047 -9.826 6.918 1.00 53.31 92 MET A CA 1
ATOM 699 C C . MET A 1 92 ? -13.152 -10.120 5.410 1.00 53.31 92 MET A C 1
ATOM 701 O O . MET A 1 92 ? -13.711 -9.288 4.683 1.00 53.31 92 MET A O 1
ATOM 705 N N . HIS A 1 93 ? -12.629 -11.260 4.926 1.00 52.00 93 HIS A N 1
ATOM 706 C CA . HIS A 1 93 ? -12.353 -11.455 3.493 1.00 52.00 93 HIS A CA 1
ATOM 707 C C . HIS A 1 93 ? -12.970 -12.695 2.807 1.00 52.00 93 HIS A C 1
ATOM 709 O O . HIS A 1 93 ? -12.868 -12.785 1.586 1.00 52.00 93 HIS A O 1
ATOM 715 N N . TRP A 1 94 ? -13.628 -13.640 3.497 1.00 50.31 94 TRP A N 1
ATOM 716 C CA . TRP A 1 94 ? -14.175 -14.831 2.815 1.00 50.31 94 TRP A CA 1
ATOM 717 C C . TRP A 1 94 ? -15.313 -15.526 3.585 1.00 50.31 94 TRP A C 1
ATOM 719 O O . TRP A 1 94 ? -15.240 -15.659 4.804 1.00 50.31 94 TRP A O 1
ATOM 729 N N . GLU A 1 95 ? -16.327 -16.046 2.876 1.00 46.69 95 GLU A N 1
ATOM 730 C CA . GLU A 1 95 ? -17.299 -17.011 3.420 1.00 46.69 95 GLU A CA 1
ATOM 731 C C . GLU A 1 95 ? -16.581 -18.332 3.735 1.00 46.69 95 GLU A C 1
ATOM 733 O O . GLU A 1 95 ? -16.439 -19.229 2.897 1.00 46.69 95 GLU A O 1
ATOM 738 N N . TRP A 1 96 ? -16.036 -18.445 4.942 1.00 46.72 96 TRP A N 1
ATOM 739 C CA . TRP A 1 96 ? -15.330 -19.648 5.359 1.00 46.72 96 TRP A CA 1
ATOM 740 C C . TRP A 1 96 ? -16.324 -20.787 5.615 1.00 46.72 96 TRP A C 1
ATOM 742 O O . TRP A 1 96 ? -17.020 -20.811 6.628 1.00 46.72 96 TRP A O 1
ATOM 752 N N . LYS A 1 97 ? -16.319 -21.801 4.741 1.00 45.31 97 LYS A N 1
ATOM 753 C CA . LYS A 1 97 ? -17.071 -23.062 4.915 1.00 45.31 97 LYS A CA 1
ATOM 754 C C . LYS A 1 97 ? -16.700 -23.826 6.203 1.00 45.31 97 LYS A C 1
ATOM 756 O O . LYS A 1 97 ? -17.431 -24.717 6.611 1.00 45.31 97 LYS A O 1
ATOM 761 N N . ASN A 1 98 ? -15.576 -23.460 6.829 1.00 45.25 98 ASN A N 1
ATOM 762 C CA . ASN A 1 98 ? -14.990 -24.102 8.007 1.00 45.25 98 ASN A CA 1
ATOM 763 C C . ASN A 1 98 ? -14.838 -23.150 9.208 1.00 45.25 98 ASN A C 1
ATOM 765 O O . ASN A 1 98 ? -14.006 -23.417 10.076 1.00 45.25 98 ASN A O 1
ATOM 769 N N . CYS A 1 99 ? -15.538 -22.005 9.243 1.00 47.78 99 CYS A N 1
ATOM 770 C CA . CYS A 1 99 ? -15.423 -21.069 10.368 1.00 47.78 99 CYS A CA 1
ATOM 771 C C . CYS A 1 99 ? -15.649 -21.839 11.684 1.00 47.78 99 CYS A C 1
ATOM 773 O O . CYS A 1 99 ? -16.720 -22.439 11.826 1.00 47.78 99 CYS A O 1
ATOM 775 N N . PRO A 1 100 ? -14.685 -21.880 12.630 1.00 48.66 100 PRO A N 1
ATOM 776 C CA . PRO A 1 100 ? -14.849 -22.649 13.853 1.00 48.66 100 PRO A CA 1
ATOM 777 C C . PRO A 1 100 ? -16.045 -22.099 14.623 1.00 48.66 100 PRO A C 1
ATOM 779 O O . PRO A 1 100 ? -16.002 -21.012 15.198 1.00 48.66 100 PRO A O 1
ATOM 782 N N . SER A 1 101 ? -17.129 -22.864 14.655 1.00 53.22 101 SER A N 1
ATOM 783 C CA . SER A 1 101 ? -18.366 -22.518 15.356 1.00 53.22 101 SER A CA 1
ATOM 784 C C . SER A 1 101 ? -18.187 -22.391 16.876 1.00 53.22 101 SER A C 1
ATOM 786 O O . SER A 1 101 ? -19.111 -21.961 17.558 1.00 53.22 101 SER A O 1
ATOM 788 N N . GLY A 1 102 ? -17.000 -22.719 17.404 1.00 50.22 102 GLY A N 1
ATOM 789 C CA . GLY A 1 102 ? -16.641 -22.633 18.820 1.00 50.22 102 GLY A CA 1
ATOM 790 C C . GLY A 1 102 ? -16.336 -21.229 19.355 1.00 50.22 102 GLY A C 1
ATOM 791 O O . GLY A 1 102 ? -16.173 -21.098 20.560 1.00 50.22 102 GLY A O 1
ATOM 792 N N . TRP A 1 103 ? -16.280 -20.191 18.509 1.00 48.03 103 TRP A N 1
ATOM 793 C CA . TRP A 1 103 ? -16.036 -18.802 18.946 1.00 48.03 103 TRP A CA 1
ATOM 794 C C . TRP A 1 103 ? -17.257 -17.882 18.806 1.00 48.03 103 TRP A C 1
ATOM 796 O O . TRP A 1 103 ? -17.139 -16.664 18.927 1.00 48.03 103 TRP A O 1
ATOM 806 N N . LYS A 1 104 ? -18.459 -18.441 18.601 1.00 40.66 104 LYS A N 1
ATOM 807 C CA . LYS A 1 104 ? -19.694 -17.667 18.776 1.00 40.66 104 LYS A CA 1
ATOM 808 C C . LYS A 1 104 ? -19.848 -17.302 20.257 1.00 40.66 104 LYS A C 1
ATOM 810 O O . LYS A 1 104 ? -20.159 -18.165 21.068 1.00 40.66 104 LYS A O 1
ATOM 815 N N . GLY A 1 105 ? -19.654 -16.028 20.593 1.00 46.44 105 GLY A N 1
ATOM 816 C CA . GLY A 1 105 ? -20.077 -15.461 21.879 1.00 46.44 105 GLY A CA 1
ATOM 817 C C . GLY A 1 105 ? -19.086 -15.544 23.047 1.00 46.44 105 GLY A C 1
ATOM 818 O O . GLY A 1 105 ? -19.470 -15.220 24.164 1.00 46.44 105 GLY A O 1
ATOM 819 N N . ALA A 1 106 ? -17.820 -15.912 22.834 1.00 39.47 106 ALA A N 1
ATOM 820 C CA . ALA A 1 106 ? -16.797 -15.844 23.887 1.00 39.47 106 ALA A CA 1
ATOM 821 C C . ALA A 1 106 ? -16.209 -14.423 23.979 1.00 39.47 106 ALA A C 1
ATOM 823 O O . ALA A 1 106 ? -15.075 -14.169 23.581 1.00 39.47 106 ALA A O 1
ATOM 824 N N . GLY A 1 107 ? -17.029 -13.477 24.429 1.00 42.44 107 GLY A N 1
ATOM 825 C CA . GLY A 1 107 ? -16.660 -12.066 24.520 1.00 42.44 107 GLY A CA 1
ATOM 826 C C . GLY A 1 107 ? -17.649 -11.254 25.345 1.00 42.44 107 GLY A C 1
ATOM 827 O O . GLY A 1 107 ? -18.002 -10.144 24.964 1.00 42.44 107 GLY A O 1
ATOM 828 N N . SER A 1 108 ? -18.131 -11.830 26.442 1.00 37.19 108 SER A N 1
ATOM 829 C CA . SER A 1 108 ? -18.822 -11.097 27.497 1.00 37.19 108 SER A CA 1
ATOM 830 C C . SER A 1 108 ? -18.558 -11.788 28.830 1.00 37.19 108 SER A C 1
ATOM 832 O O . SER A 1 108 ? -19.341 -12.640 29.240 1.00 37.19 108 SER A O 1
ATOM 834 N N . GLU A 1 109 ? -17.423 -11.444 29.437 1.00 33.25 109 GLU A N 1
ATOM 835 C CA . GLU A 1 109 ? -17.190 -11.321 30.884 1.00 33.25 109 GLU A CA 1
ATOM 836 C C . GLU A 1 109 ? -15.926 -10.483 31.115 1.00 33.25 109 GLU A C 1
ATOM 838 O O . GLU A 1 109 ? -14.915 -10.725 30.413 1.00 33.25 109 GLU A O 1
#

Foldseek 3Di:
DPPVPDPPDDLVLLLVLLVCCVVPVDQLVVSCVPSVDPRVSSVVSNVVNVVVCCVVCVVPPVDDDDPVNVVVVQVVCVVVVNRQDDPPPVSVDDPDPCDPPVRVPPPDD

Sequence (109 aa):
YDATGKRGLTPLTKCIAAMRMLAYGITADCVDEYLKIGASTAHECMKKFCLAIIEVFGEEYLRKPNQADVDRLLQVAEARDFSGMLGCIDCMHWEWKNCPSGWKGAGSE

Radius of gyration: 20.08 Å; chains: 1; bounding box: 43×34×57 Å

InterPro domains:
  IPR006912 Harbinger transposase-derived protein [PF04827] (60-105)

Organism: Opuntia streptacantha (NCBI:txid393608)